Protein AF-A0A662QCS4-F1 (afdb_monomer)

pLDDT: mean 93.74, std 5.48, range [57.22, 98.25]

Nearest PDB structures (foldseek):
  2zrw-assembly1_A  TM=9.692E-01  e=3.032E-02  Saccharolobus shibatae
  8glv-assembly1_PD  TM=2.321E-01  e=9.764E+00  Chlamydomonas reinhardtii

Sequence (80 aa):
MNLRKRDHLKLSLELDVSFEEKTTWLEYVELIHRALPELNLDEVSTETSFLGNKFGMPFLIEAMTGGIPEAAKINGNLAE

Mean predicted aligned error: 4.56 Å

Radius of gyration: 18.97 Å; Cα contacts (8 Å, |Δi|>4): 33; chains: 1; bounding box: 39×38×43 Å

Secondary structure (DSSP, 8-stat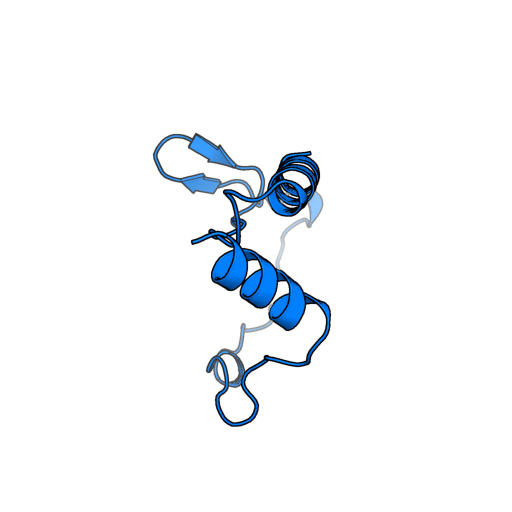e):
-HHHHHHHHHHHHHS--S-SS---SGGG------S-----GGG----EEETTEEESSS--------SSHHHHHHHHHHH-

Structure (mmCIF, N/CA/C/O backbone):
data_AF-A0A662QCS4-F1
#
_entry.id   AF-A0A662QCS4-F1
#
loop_
_atom_site.group_PDB
_atom_site.id
_atom_site.type_symbol
_atom_site.label_atom_id
_atom_site.label_alt_id
_atom_site.label_comp_id
_atom_site.label_asym_id
_atom_site.label_entity_id
_atom_site.label_seq_id
_atom_site.pdbx_PDB_ins_code
_atom_site.Cartn_x
_atom_site.Cartn_y
_atom_site.Cartn_z
_atom_site.occupancy
_atom_site.B_iso_or_equiv
_atom_site.auth_seq_id
_atom_site.auth_comp_id
_atom_site.a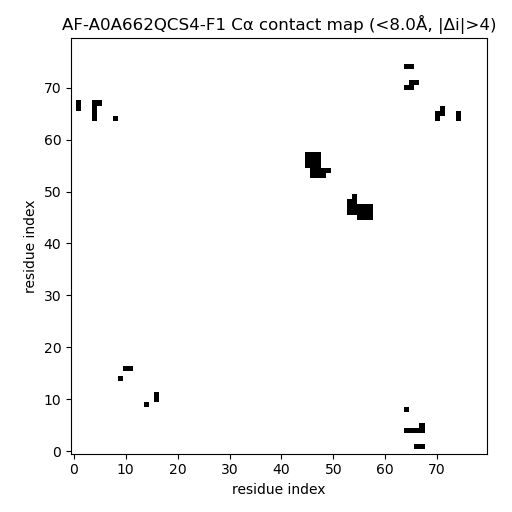uth_asym_id
_atom_site.auth_atom_id
_atom_site.pdbx_PDB_model_num
ATOM 1 N N . MET A 1 1 ? 20.209 1.028 -20.167 1.00 57.22 1 MET A N 1
ATOM 2 C CA . MET A 1 1 ? 19.387 1.435 -19.000 1.00 57.22 1 MET A CA 1
ATOM 3 C C . MET A 1 1 ? 17.887 1.193 -19.213 1.00 57.22 1 MET A C 1
ATOM 5 O O . MET A 1 1 ? 17.252 0.680 -18.303 1.00 57.22 1 MET A O 1
ATOM 9 N N . ASN A 1 2 ? 17.334 1.489 -20.400 1.00 73.50 2 ASN A N 1
ATOM 10 C CA . ASN A 1 2 ? 15.889 1.377 -20.679 1.00 73.50 2 ASN A CA 1
ATOM 11 C C . ASN A 1 2 ? 15.340 -0.060 -20.731 1.00 73.50 2 ASN A C 1
ATOM 13 O O . ASN A 1 2 ? 14.213 -0.274 -20.301 1.00 73.50 2 ASN A O 1
ATOM 17 N N . LEU A 1 3 ? 16.130 -1.041 -21.197 1.00 86.88 3 LEU A N 1
ATOM 18 C CA . LEU A 1 3 ? 15.678 -2.437 -21.309 1.00 86.88 3 LEU A CA 1
A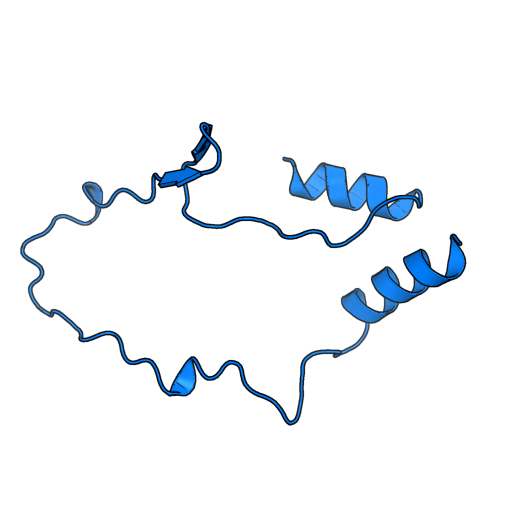TOM 19 C C . LEU A 1 3 ? 15.304 -3.031 -19.941 1.00 86.88 3 LEU A C 1
ATOM 21 O O . LEU A 1 3 ? 14.165 -3.423 -19.748 1.00 86.88 3 LEU A O 1
ATOM 25 N N . ARG A 1 4 ? 16.198 -2.933 -18.944 1.00 91.56 4 ARG A N 1
ATOM 26 C CA . ARG A 1 4 ? 15.939 -3.398 -17.566 1.00 91.56 4 ARG A CA 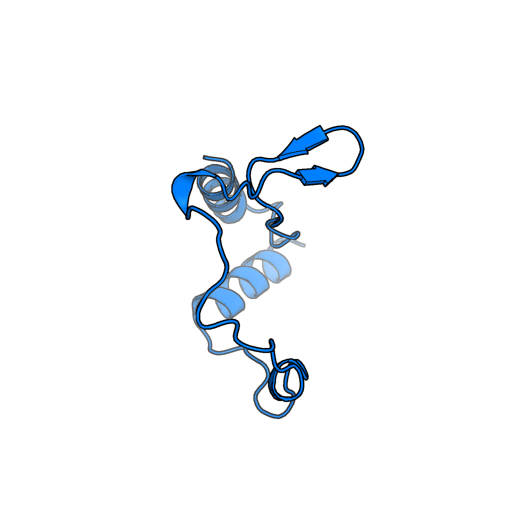1
ATOM 27 C C . ARG A 1 4 ? 14.643 -2.835 -16.973 1.00 91.56 4 ARG A C 1
ATOM 29 O O . ARG A 1 4 ? 13.921 -3.549 -16.291 1.00 91.56 4 ARG A O 1
ATOM 36 N N . LYS A 1 5 ? 14.372 -1.540 -17.175 1.00 89.62 5 LYS A N 1
ATOM 37 C CA . LYS A 1 5 ? 13.172 -0.890 -16.625 1.00 89.62 5 LYS A CA 1
ATOM 38 C C . LYS A 1 5 ? 11.897 -1.360 -17.322 1.00 89.62 5 LYS A C 1
ATOM 40 O O . LYS A 1 5 ? 10.886 -1.542 -16.652 1.00 89.62 5 LYS A O 1
ATOM 45 N N . ARG A 1 6 ? 11.960 -1.572 -18.639 1.00 91.81 6 ARG A N 1
ATOM 46 C CA . ARG A 1 6 ? 10.848 -2.132 -19.410 1.00 91.81 6 ARG A CA 1
ATOM 47 C C . ARG A 1 6 ? 10.571 -3.576 -19.004 1.00 91.81 6 ARG A C 1
ATOM 49 O O . ARG A 1 6 ? 9.417 -3.914 -18.784 1.00 91.81 6 ARG A O 1
ATOM 56 N N . ASP A 1 7 ? 11.617 -4.379 -18.836 1.00 93.06 7 ASP A N 1
ATOM 57 C CA . ASP A 1 7 ? 11.483 -5.775 -18.420 1.00 93.06 7 ASP A CA 1
ATOM 58 C C . ASP A 1 7 ? 10.923 -5.875 -17.002 1.00 93.06 7 ASP A C 1
ATOM 60 O O . ASP A 1 7 ? 9.988 -6.631 -16.787 1.00 93.06 7 ASP A O 1
ATOM 64 N N . HIS A 1 8 ? 11.411 -5.063 -16.055 1.00 92.50 8 HIS A N 1
ATOM 65 C CA . HIS A 1 8 ? 10.850 -5.015 -14.700 1.00 92.50 8 HIS A CA 1
ATOM 66 C C . HIS A 1 8 ? 9.346 -4.729 -14.729 1.00 92.50 8 HIS A C 1
ATOM 68 O O . HIS A 1 8 ? 8.569 -5.471 -14.144 1.00 92.50 8 HIS A O 1
ATOM 74 N N . LEU A 1 9 ?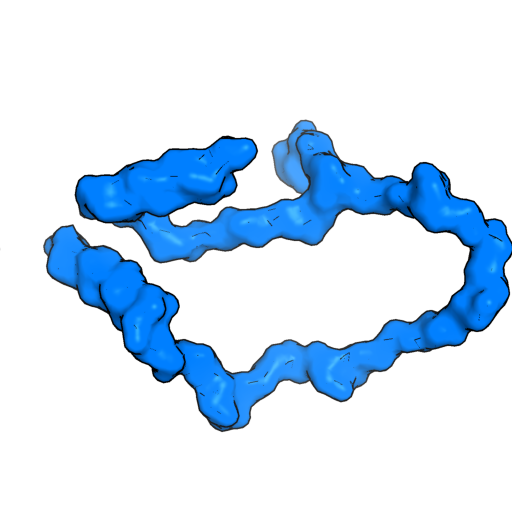 8.935 -3.699 -15.475 1.00 92.00 9 LEU A N 1
ATOM 75 C CA . LEU A 1 9 ? 7.525 -3.353 -15.603 1.00 92.00 9 LEU A CA 1
ATOM 76 C C . LEU A 1 9 ? 6.709 -4.491 -16.233 1.00 92.00 9 LEU A C 1
ATOM 78 O O . LEU A 1 9 ? 5.625 -4.800 -15.754 1.00 92.00 9 LEU A O 1
ATOM 82 N N . LYS A 1 10 ? 7.230 -5.120 -17.289 1.00 93.00 10 LYS A N 1
ATOM 83 C CA . LYS A 1 10 ? 6.555 -6.217 -17.984 1.00 93.00 10 LYS A CA 1
ATOM 84 C C . LYS A 1 10 ? 6.391 -7.444 -17.086 1.00 93.00 10 LYS A C 1
ATOM 86 O O . LYS A 1 10 ? 5.293 -7.971 -16.979 1.00 93.00 10 LYS A O 1
ATOM 91 N N . LEU A 1 11 ? 7.465 -7.875 -16.424 1.00 94.44 11 LEU A N 1
ATOM 92 C CA . LEU A 1 11 ? 7.455 -9.040 -15.538 1.00 94.44 11 LEU A CA 1
ATOM 93 C C . LEU A 1 11 ? 6.478 -8.838 -14.376 1.00 94.44 11 LEU A C 1
ATOM 95 O O . LEU A 1 11 ? 5.686 -9.729 -14.107 1.00 94.44 11 LEU A O 1
ATOM 99 N N . SER A 1 12 ? 6.480 -7.657 -13.748 1.00 92.88 12 SER A N 1
ATOM 100 C CA . SER A 1 12 ? 5.553 -7.340 -12.655 1.00 92.88 12 SER A CA 1
ATOM 101 C C . SER A 1 12 ? 4.084 -7.250 -13.081 1.00 92.88 12 SER A C 1
ATOM 103 O O . SER A 1 12 ? 3.215 -7.357 -12.224 1.00 92.88 12 SER A O 1
ATOM 105 N N . LEU A 1 13 ? 3.791 -7.012 -14.365 1.00 91.44 13 LEU A N 1
ATOM 106 C CA . LEU A 1 13 ? 2.419 -6.912 -14.878 1.00 91.44 13 LEU A CA 1
ATOM 107 C C . LEU A 1 13 ? 1.889 -8.227 -15.459 1.00 91.44 13 LEU A C 1
ATOM 109 O O . LEU A 1 13 ? 0.684 -8.459 -15.427 1.00 91.44 13 LEU A O 1
ATOM 113 N N . GLU A 1 14 ? 2.759 -9.042 -16.053 1.00 94.75 14 GLU A N 1
ATOM 114 C CA . GLU A 1 14 ? 2.349 -10.196 -16.862 1.00 94.75 14 GLU A CA 1
ATOM 115 C C . GLU A 1 14 ? 2.606 -11.546 -16.189 1.00 94.75 14 GLU A C 1
ATOM 117 O O . GLU A 1 14 ? 2.015 -12.542 -16.605 1.00 94.75 14 GLU A O 1
ATOM 122 N N . LEU A 1 15 ? 3.484 -11.606 -15.186 1.00 93.81 15 LEU A N 1
ATOM 123 C CA . LEU A 1 15 ? 3.841 -12.848 -14.504 1.00 93.81 15 LEU A CA 1
ATOM 124 C C . LEU A 1 15 ? 3.436 -12.804 -13.034 1.00 93.81 15 LEU A C 1
ATOM 126 O O . LEU A 1 15 ? 3.424 -11.743 -12.410 1.00 93.81 15 LEU A O 1
ATOM 130 N N . ASP A 1 16 ? 3.180 -13.981 -12.467 1.00 91.31 16 ASP A N 1
ATOM 131 C CA . ASP A 1 16 ? 3.111 -14.116 -11.018 1.00 91.31 16 ASP A CA 1
ATOM 132 C C . ASP A 1 16 ? 4.534 -14.106 -10.453 1.00 91.31 16 ASP A C 1
ATOM 134 O O . ASP A 1 16 ? 5.307 -15.047 -10.626 1.00 91.31 16 ASP A O 1
ATOM 138 N N . VAL A 1 17 ? 4.904 -12.972 -9.864 1.00 91.69 17 VAL A N 1
ATOM 139 C CA . VAL A 1 17 ? 6.223 -12.732 -9.258 1.00 91.69 17 VAL A CA 1
ATOM 140 C C . VAL A 1 17 ? 6.125 -12.546 -7.746 1.00 91.69 17 VAL A C 1
ATOM 142 O O . VAL A 1 17 ? 7.077 -12.086 -7.109 1.00 91.69 17 VAL A O 1
ATOM 145 N N . SER A 1 18 ? 4.963 -12.862 -7.174 1.00 90.38 18 SER A N 1
ATOM 146 C CA . SER A 1 18 ? 4.750 -12.842 -5.730 1.00 90.38 18 SER A CA 1
ATOM 147 C C . SER A 1 18 ? 5.639 -13.892 -5.059 1.00 90.38 18 SER A C 1
ATOM 149 O O . SER A 1 18 ? 6.017 -14.891 -5.667 1.00 90.38 18 SER A O 1
ATOM 151 N N . PHE A 1 19 ? 6.009 -13.679 -3.795 1.00 92.44 19 PHE A N 1
ATOM 152 C CA . PHE A 1 19 ? 6.798 -14.677 -3.075 1.00 92.44 19 PHE A CA 1
ATOM 153 C C . PHE A 1 19 ? 5.982 -15.962 -2.869 1.00 92.44 19 PHE A C 1
ATOM 155 O O . PHE A 1 19 ? 4.929 -15.921 -2.242 1.00 92.44 19 PHE A O 1
ATOM 162 N N . GLU A 1 20 ? 6.495 -17.096 -3.355 1.00 88.62 20 GLU A N 1
ATOM 163 C CA . GLU A 1 20 ? 5.839 -18.405 -3.201 1.00 88.62 20 GLU A CA 1
ATOM 164 C C . GLU A 1 20 ? 6.127 -19.048 -1.832 1.00 88.62 20 GLU A C 1
ATOM 166 O O . GLU A 1 20 ? 5.226 -19.553 -1.171 1.00 88.62 20 GLU A O 1
ATOM 171 N N . GLU A 1 21 ? 7.387 -19.017 -1.381 1.00 92.81 21 GLU A N 1
ATOM 172 C CA . GLU A 1 21 ? 7.815 -19.699 -0.145 1.00 92.81 21 GLU A CA 1
ATOM 173 C C . GLU A 1 21 ? 7.842 -18.788 1.093 1.00 92.81 21 GLU A C 1
ATOM 175 O O . GLU A 1 21 ? 7.907 -19.271 2.224 1.00 92.81 21 GLU A O 1
ATOM 180 N N . LYS A 1 22 ? 7.847 -17.464 0.900 1.00 94.56 22 LYS A N 1
ATOM 181 C CA . LYS A 1 22 ? 7.974 -16.478 1.985 1.00 94.56 22 LYS A CA 1
ATOM 182 C C . LYS A 1 22 ? 6.668 -15.722 2.182 1.00 94.56 22 LYS A C 1
ATOM 184 O O . LYS A 1 22 ? 6.106 -15.202 1.226 1.00 94.56 22 LYS A O 1
ATOM 189 N N . THR A 1 23 ? 6.248 -15.589 3.434 1.00 96.06 23 THR A N 1
ATOM 190 C CA . THR A 1 23 ? 5.058 -14.832 3.842 1.00 96.06 23 THR A CA 1
ATOM 191 C C . THR A 1 23 ? 5.433 -13.484 4.466 1.00 96.06 23 THR A C 1
ATOM 193 O O . THR A 1 23 ? 6.610 -13.168 4.666 1.00 96.06 23 THR A O 1
ATOM 196 N N . THR A 1 24 ? 4.425 -12.663 4.768 1.00 96.38 24 THR A N 1
ATOM 197 C CA . THR A 1 24 ? 4.589 -11.319 5.352 1.00 96.38 24 THR A CA 1
ATOM 198 C C . THR A 1 24 ? 4.671 -11.322 6.875 1.00 96.38 24 THR A C 1
ATOM 200 O O . THR A 1 24 ? 4.905 -10.265 7.459 1.00 96.38 24 THR A O 1
ATOM 203 N N . TRP A 1 25 ? 4.450 -12.479 7.509 1.00 97.06 25 TRP A N 1
ATOM 204 C CA . TRP A 1 25 ? 4.257 -12.657 8.952 1.00 97.06 25 TRP A CA 1
ATOM 205 C C . TRP A 1 25 ? 2.998 -11.985 9.516 1.00 97.06 25 TRP A C 1
ATOM 207 O O . TRP A 1 25 ? 2.731 -12.090 10.714 1.00 97.06 25 TRP A O 1
ATOM 217 N N . LEU A 1 26 ? 2.187 -11.330 8.679 1.00 97.31 26 LEU A N 1
ATOM 218 C CA . LEU A 1 26 ? 0.917 -10.741 9.106 1.00 97.31 26 LEU A CA 1
ATOM 219 C C . LEU A 1 26 ? -0.110 -11.813 9.491 1.00 97.31 26 LEU A C 1
ATOM 221 O O . LEU A 1 26 ? -1.036 -11.511 10.234 1.00 97.31 26 LEU A O 1
ATOM 225 N N . GLU A 1 27 ? 0.084 -13.066 9.072 1.00 96.56 27 GLU A N 1
ATOM 226 C CA . GLU A 1 27 ? -0.708 -14.215 9.522 1.00 96.56 27 GLU A CA 1
ATOM 227 C C . GLU A 1 27 ? -0.593 -14.488 11.032 1.00 96.56 27 GLU A C 1
ATOM 229 O O . GLU A 1 27 ? -1.446 -15.169 11.594 1.00 96.56 27 GLU A O 1
ATOM 234 N N . TYR A 1 28 ? 0.435 -13.946 11.693 1.00 97.69 28 TYR A N 1
ATOM 235 C CA . TYR A 1 28 ? 0.628 -14.042 13.143 1.00 97.69 28 TYR A CA 1
ATOM 236 C C . TYR A 1 28 ? 0.134 -12.802 13.901 1.00 97.69 28 TYR A C 1
ATOM 238 O O . TYR A 1 28 ? 0.290 -12.721 15.121 1.00 97.69 28 TYR A O 1
ATOM 246 N N . VAL A 1 29 ? -0.432 -11.817 13.198 1.00 97.88 29 VAL A N 1
ATOM 247 C CA . VAL A 1 29 ? -0.959 -10.587 13.795 1.00 97.88 29 VAL A CA 1
ATOM 248 C C . VAL A 1 29 ? -2.481 -10.670 13.850 1.00 97.88 29 VAL A C 1
ATOM 250 O O . VAL A 1 29 ? -3.163 -10.529 12.838 1.00 97.88 29 VAL A O 1
ATOM 253 N N . GLU A 1 30 ? -3.023 -10.845 15.053 1.00 98.00 30 GLU A N 1
ATOM 254 C CA . GLU A 1 30 ? -4.468 -10.844 15.288 1.00 98.00 30 GLU A CA 1
ATOM 255 C C . GLU A 1 30 ? -4.927 -9.513 15.893 1.00 98.00 30 GLU A C 1
ATOM 257 O O . GLU A 1 30 ? -4.468 -9.091 16.958 1.00 98.00 30 GLU A O 1
ATOM 262 N N . LEU A 1 31 ? -5.870 -8.849 15.223 1.00 97.75 31 LEU A N 1
ATOM 263 C CA . LEU A 1 31 ? -6.549 -7.679 15.773 1.00 97.75 31 LEU A CA 1
ATOM 264 C C . LEU A 1 31 ? -7.698 -8.144 16.672 1.00 97.75 31 LEU A C 1
ATOM 266 O O . LEU A 1 31 ? -8.629 -8.807 16.212 1.00 97.75 31 LEU A O 1
ATOM 270 N N . ILE A 1 32 ? -7.655 -7.780 17.956 1.00 97.44 32 ILE A N 1
ATOM 271 C CA . ILE A 1 32 ? -8.693 -8.165 18.918 1.00 97.44 32 ILE A CA 1
ATOM 272 C C . ILE A 1 32 ? -10.008 -7.471 18.550 1.00 97.44 32 ILE A C 1
ATOM 274 O O . ILE A 1 32 ? -10.132 -6.247 18.614 1.00 97.44 32 ILE A O 1
ATOM 278 N N . HIS A 1 33 ? -11.010 -8.268 18.189 1.00 96.56 33 HIS A N 1
ATOM 279 C CA . HIS A 1 33 ? -12.326 -7.768 17.820 1.00 96.56 33 HIS A CA 1
ATOM 280 C C . HIS A 1 33 ? -13.069 -7.162 19.024 1.00 96.56 33 HIS A C 1
ATOM 282 O O . HIS A 1 33 ? -13.204 -7.793 20.073 1.00 96.56 33 HIS A O 1
ATOM 288 N N . ARG A 1 34 ? -13.633 -5.960 18.844 1.00 95.88 34 ARG A N 1
ATOM 289 C CA . ARG A 1 34 ? -14.552 -5.321 19.796 1.00 95.88 34 ARG A CA 1
ATOM 290 C C . ARG A 1 34 ? -15.967 -5.306 19.218 1.00 95.88 34 ARG A C 1
ATOM 292 O O . ARG A 1 34 ? -16.279 -4.473 18.375 1.00 95.88 34 ARG A O 1
ATOM 299 N N . ALA A 1 35 ? -16.822 -6.203 19.710 1.00 95.44 35 ALA A N 1
ATOM 300 C CA . ALA A 1 35 ? -18.196 -6.369 19.218 1.00 95.44 35 ALA A CA 1
ATOM 301 C C . ALA A 1 35 ? -19.112 -5.165 19.499 1.00 95.44 35 ALA A C 1
ATOM 303 O O . ALA A 1 35 ? -20.085 -4.949 18.782 1.00 95.44 35 ALA A O 1
ATOM 304 N N . LEU A 1 36 ? -18.794 -4.374 20.529 1.00 95.75 36 LEU A N 1
ATOM 305 C CA . LEU A 1 36 ? -19.5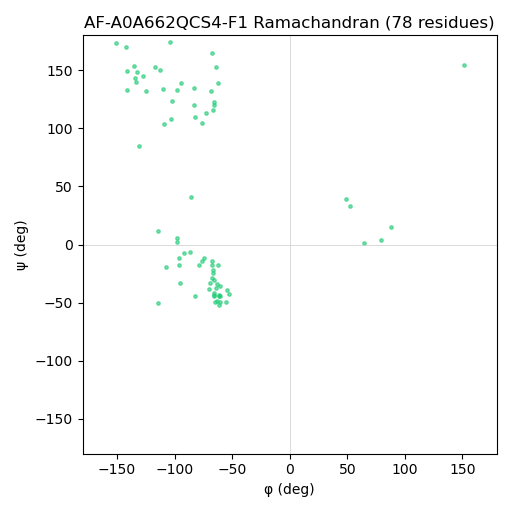18 -3.154 20.879 1.00 95.75 36 LEU A CA 1
ATOM 306 C C . LEU A 1 36 ? -18.513 -2.002 21.080 1.00 95.75 36 LEU A C 1
ATOM 308 O O . LEU A 1 36 ? -18.027 -1.786 22.195 1.00 95.75 36 LEU A O 1
ATOM 312 N N . PRO A 1 37 ? -18.106 -1.313 19.996 1.00 93.75 37 PRO A N 1
ATOM 313 C CA . PRO A 1 37 ? -17.037 -0.317 20.040 1.00 93.75 37 PRO A CA 1
ATOM 314 C C . PRO A 1 37 ? -17.430 1.013 20.691 1.00 93.75 37 PRO A C 1
ATOM 316 O O . PRO A 1 37 ? -16.531 1.793 20.985 1.00 93.75 37 PRO A O 1
ATOM 319 N N . GLU A 1 38 ? -18.726 1.254 20.943 1.00 95.44 38 GLU A N 1
ATOM 320 C CA . GLU A 1 38 ? -19.252 2.536 21.459 1.00 95.44 38 GLU A CA 1
ATOM 321 C C . GLU A 1 38 ? -18.789 3.743 20.614 1.00 95.44 38 GLU A C 1
ATOM 323 O O . GLU A 1 38 ? -18.569 4.833 21.129 1.00 95.44 38 GLU A O 1
ATOM 328 N N . LEU A 1 39 ? -18.631 3.527 19.304 1.00 95.06 39 LEU A N 1
ATOM 329 C CA . LEU A 1 39 ? -18.111 4.484 18.328 1.00 95.06 39 LEU A CA 1
ATOM 330 C C . LEU A 1 39 ? -19.015 4.492 17.091 1.00 95.06 39 LEU A C 1
ATOM 332 O O . LEU A 1 39 ? -19.448 3.425 16.645 1.00 95.06 39 LEU A O 1
ATOM 336 N N . ASN A 1 40 ? -19.270 5.673 16.524 1.00 96.25 40 ASN A N 1
ATOM 337 C CA . ASN A 1 40 ? -19.923 5.799 15.224 1.00 96.25 40 ASN A CA 1
ATOM 338 C C . ASN A 1 40 ? -18.889 5.640 14.097 1.00 96.25 40 ASN A C 1
ATOM 340 O O . ASN A 1 40 ? -17.820 6.244 14.137 1.00 96.25 40 ASN A O 1
ATOM 344 N N . LEU A 1 41 ? -19.211 4.851 13.072 1.00 95.00 41 LEU A N 1
ATOM 345 C CA . LEU A 1 41 ? -18.333 4.657 11.918 1.00 95.00 41 LEU A CA 1
ATOM 346 C C . LEU A 1 41 ? -18.060 5.972 11.175 1.00 95.00 41 LEU A C 1
ATOM 348 O O . LEU A 1 41 ? -16.934 6.190 10.739 1.00 95.00 41 LEU A O 1
ATOM 352 N N . ASP A 1 42 ? -19.051 6.864 11.099 1.00 96.75 42 ASP A N 1
ATOM 353 C CA . ASP A 1 42 ? -18.917 8.162 10.422 1.00 96.75 42 ASP A CA 1
ATOM 354 C C . ASP A 1 42 ? -17.940 9.116 11.138 1.00 96.75 42 ASP A C 1
ATOM 356 O O . ASP A 1 42 ? -17.514 10.117 10.567 1.00 96.75 42 ASP A O 1
ATOM 360 N N . GLU A 1 43 ? -17.575 8.814 12.388 1.00 96.19 43 GLU A N 1
ATOM 361 C CA . GLU A 1 43 ? -16.598 9.577 13.175 1.00 96.19 43 GLU A CA 1
ATOM 362 C C . GLU A 1 43 ? -15.166 9.035 13.031 1.00 96.19 43 GLU A C 1
ATOM 364 O O . GLU A 1 43 ? -14.214 9.653 13.513 1.00 96.19 43 GLU A O 1
ATOM 369 N N . VAL A 1 44 ? -14.982 7.885 12.371 1.00 96.25 44 VAL A N 1
ATOM 370 C CA . VAL A 1 44 ? -13.657 7.299 12.148 1.00 96.25 44 VAL A CA 1
ATOM 371 C C . VAL A 1 44 ? -12.911 8.122 11.102 1.00 96.25 44 VAL A C 1
ATOM 373 O O . VAL A 1 44 ? -13.257 8.124 9.924 1.00 96.25 44 VAL A O 1
ATOM 376 N N . SER A 1 45 ? -11.836 8.782 11.529 1.00 96.94 45 SER A N 1
ATOM 377 C CA . SER A 1 45 ? -10.922 9.481 10.628 1.00 96.94 45 SER A CA 1
ATOM 378 C C . SER A 1 45 ? -9.701 8.625 10.304 1.00 96.94 45 SER A C 1
ATOM 380 O O . SER A 1 45 ? -9.050 8.071 11.191 1.00 96.94 45 SER A O 1
ATOM 382 N N . THR A 1 46 ? -9.372 8.558 9.019 1.00 97.69 46 THR A N 1
ATOM 383 C CA . THR A 1 46 ? -8.143 7.960 8.480 1.00 97.69 46 THR A CA 1
ATOM 384 C C . THR A 1 46 ? -7.072 9.008 8.182 1.00 97.69 46 THR A C 1
ATOM 386 O O . THR A 1 46 ? -6.023 8.684 7.620 1.00 97.69 46 THR A O 1
ATOM 389 N N . GLU A 1 47 ? -7.320 10.271 8.534 1.00 98.00 47 GLU A N 1
ATOM 390 C CA . GLU A 1 47 ? -6.353 11.335 8.314 1.00 98.00 47 GLU A CA 1
ATOM 391 C C . GLU A 1 47 ? -5.067 11.081 9.102 1.00 98.00 47 GLU A C 1
ATOM 393 O O . GLU A 1 47 ? -5.076 10.680 10.267 1.00 98.00 47 GLU A O 1
ATOM 398 N N . THR A 1 48 ? -3.932 11.360 8.473 1.00 98.25 48 THR A N 1
ATOM 399 C CA . THR A 1 48 ? -2.625 11.266 9.119 1.00 98.25 48 THR A CA 1
ATOM 400 C C . THR A 1 48 ? -1.706 12.388 8.659 1.00 98.25 48 THR A C 1
ATOM 402 O O . THR A 1 48 ? -2.015 13.150 7.740 1.00 98.25 48 THR A O 1
ATOM 405 N N . SER A 1 49 ? -0.563 12.529 9.324 1.00 97.88 49 SER A N 1
ATOM 406 C CA . SER A 1 49 ? 0.482 13.472 8.939 1.00 97.88 49 SER A CA 1
ATOM 407 C C . SER A 1 49 ? 1.802 12.744 8.749 1.00 97.88 49 SER A C 1
ATOM 409 O O . SER A 1 49 ? 2.230 11.980 9.611 1.00 97.88 49 SER A O 1
ATOM 411 N N . PHE A 1 50 ? 2.474 13.011 7.634 1.00 97.38 50 PHE A N 1
ATOM 412 C CA . PHE A 1 50 ? 3.772 12.427 7.318 1.00 97.38 50 PHE A CA 1
ATOM 413 C C . PHE A 1 50 ? 4.658 13.473 6.639 1.00 97.38 50 PHE A C 1
ATOM 415 O O . PHE A 1 50 ? 4.209 14.208 5.761 1.00 97.38 50 PHE A O 1
ATOM 422 N N . LEU A 1 51 ? 5.913 13.591 7.089 1.00 96.94 51 LEU A N 1
ATOM 423 C CA . LEU A 1 51 ? 6.894 14.558 6.569 1.00 96.94 51 LEU A CA 1
ATOM 424 C C . LEU A 1 51 ? 6.358 16.004 6.460 1.00 96.94 51 LEU A C 1
ATOM 426 O O . LEU A 1 51 ? 6.634 16.709 5.494 1.00 96.94 51 LEU A O 1
ATOM 430 N N . GLY A 1 52 ? 5.561 16.440 7.442 1.00 97.38 52 GLY A N 1
ATOM 431 C CA . GLY A 1 52 ? 4.991 17.793 7.491 1.00 97.38 52 GLY A CA 1
ATOM 432 C C . GLY A 1 52 ? 3.767 18.031 6.598 1.00 97.38 52 GLY A C 1
ATOM 433 O O . GLY A 1 52 ? 3.270 19.153 6.561 1.00 97.38 52 GLY A O 1
ATOM 434 N N . ASN A 1 53 ? 3.256 17.004 5.915 1.00 97.19 53 ASN A N 1
ATOM 435 C CA . ASN A 1 53 ? 2.070 17.085 5.060 1.00 97.19 53 ASN A CA 1
ATOM 436 C C . ASN A 1 53 ? 0.910 16.280 5.657 1.00 97.19 53 ASN A C 1
ATOM 438 O O . ASN A 1 53 ? 1.141 15.280 6.339 1.00 97.19 53 ASN A O 1
ATOM 442 N N . LYS A 1 54 ? -0.328 16.712 5.391 1.00 97.88 54 LYS A N 1
ATOM 443 C CA . LYS A 1 54 ? -1.551 15.999 5.788 1.00 97.88 54 LYS A CA 1
ATOM 444 C C . LYS A 1 54 ? -2.044 15.102 4.654 1.00 97.88 54 LYS A C 1
ATOM 446 O O . LYS A 1 54 ? -2.059 15.531 3.504 1.00 97.88 54 LYS A O 1
ATOM 451 N N . PHE A 1 55 ? -2.489 13.898 5.000 1.00 97.75 55 PHE A N 1
ATOM 452 C CA . PHE A 1 55 ? -3.023 12.896 4.077 1.00 97.75 55 PHE A CA 1
ATOM 453 C C . PHE A 1 55 ? -4.386 12.416 4.566 1.00 97.75 55 PHE A C 1
ATOM 455 O O . PHE A 1 55 ? -4.587 12.286 5.769 1.00 97.75 55 PHE A O 1
ATOM 462 N N . GLY A 1 56 ? -5.302 12.119 3.640 1.00 97.50 56 GLY A N 1
ATOM 463 C CA . GLY A 1 56 ? -6.631 11.589 3.975 1.00 97.50 56 GLY A CA 1
ATOM 464 C C . GLY A 1 56 ? -6.638 10.108 4.371 1.00 97.50 56 GLY A C 1
ATOM 465 O O . GLY A 1 56 ? -7.629 9.624 4.909 1.00 97.50 56 GLY A O 1
ATOM 466 N N . MET A 1 57 ? -5.548 9.385 4.102 1.00 96.94 57 MET A N 1
ATOM 467 C CA . MET A 1 57 ? -5.398 7.955 4.378 1.00 96.94 57 MET A CA 1
ATOM 468 C C . MET A 1 57 ? -3.975 7.649 4.860 1.00 96.94 57 MET A C 1
ATOM 470 O O . MET A 1 57 ? -3.030 8.292 4.393 1.00 96.94 57 MET A O 1
ATOM 474 N N . PRO A 1 58 ? -3.779 6.635 5.723 1.00 97.25 58 PRO A N 1
ATOM 475 C CA . PRO A 1 58 ? -2.468 6.247 6.233 1.00 97.25 58 PRO A CA 1
ATOM 476 C C . PRO A 1 58 ? -1.742 5.267 5.295 1.00 97.25 58 PRO A C 1
ATOM 478 O O . PRO A 1 58 ? -1.117 4.313 5.751 1.00 97.25 58 PRO A O 1
ATOM 481 N N . PHE A 1 59 ? -1.828 5.491 3.982 1.00 96.19 59 PHE A N 1
ATOM 482 C CA . PHE A 1 59 ? -1.226 4.641 2.954 1.00 96.19 59 PHE A CA 1
ATOM 483 C C . PHE A 1 59 ? -0.471 5.485 1.928 1.00 96.19 59 PHE A C 1
ATOM 485 O O . PHE A 1 59 ? -0.860 6.614 1.634 1.00 96.19 59 PHE A O 1
ATOM 492 N N . LEU A 1 60 ? 0.598 4.919 1.365 1.00 94.94 60 LEU A N 1
ATOM 493 C CA . LEU A 1 60 ? 1.410 5.539 0.320 1.00 94.94 60 LEU A CA 1
ATOM 494 C C . LEU A 1 60 ? 1.681 4.527 -0.793 1.00 94.94 60 LEU A C 1
ATOM 496 O O . LEU A 1 60 ? 1.910 3.347 -0.530 1.00 94.94 60 LEU A O 1
ATOM 500 N N . ILE A 1 61 ? 1.694 5.008 -2.035 1.00 94.88 61 ILE A N 1
ATOM 501 C CA . ILE A 1 61 ? 2.196 4.244 -3.177 1.00 94.88 61 ILE A CA 1
ATOM 502 C C . ILE A 1 61 ? 3.721 4.390 -3.186 1.00 94.88 61 ILE A C 1
ATOM 504 O O . ILE A 1 61 ? 4.253 5.468 -3.448 1.00 94.88 61 ILE A O 1
ATOM 508 N N . GLU A 1 62 ? 4.417 3.303 -2.862 1.00 93.50 62 GLU A N 1
ATOM 509 C CA . GLU A 1 62 ? 5.881 3.220 -2.872 1.00 93.50 62 GLU A CA 1
ATOM 510 C C . GLU A 1 62 ? 6.463 3.315 -4.295 1.00 93.50 62 GLU A C 1
ATOM 512 O O . GLU A 1 62 ? 5.768 3.182 -5.308 1.00 93.50 62 GLU A O 1
ATOM 517 N N . ALA A 1 63 ? 7.770 3.561 -4.393 1.00 91.88 63 ALA A N 1
ATOM 518 C CA . ALA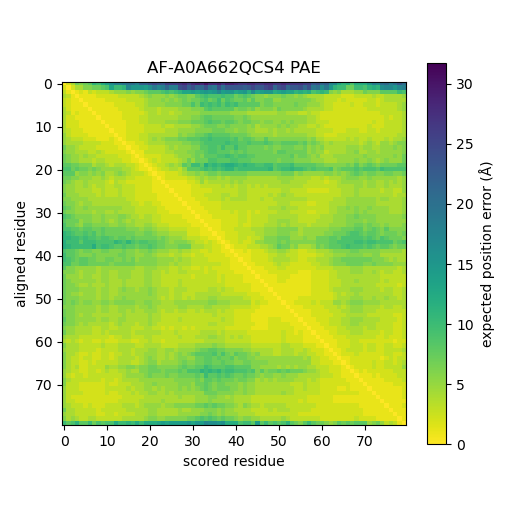 A 1 63 ? 8.432 3.767 -5.678 1.00 91.88 63 ALA A CA 1
ATOM 519 C C . ALA A 1 63 ? 8.427 2.490 -6.546 1.00 91.88 63 ALA A C 1
ATOM 521 O O . ALA A 1 63 ? 9.028 1.482 -6.187 1.00 91.88 63 ALA A O 1
ATOM 522 N N . MET A 1 64 ? 7.821 2.557 -7.739 1.00 92.06 64 MET A N 1
ATOM 523 C CA . MET A 1 64 ? 7.707 1.402 -8.649 1.00 92.06 64 MET A CA 1
ATOM 524 C C . MET A 1 64 ? 8.476 1.560 -9.970 1.00 92.06 64 MET A C 1
ATOM 526 O O . MET A 1 64 ? 9.207 0.658 -10.385 1.00 92.06 64 MET A O 1
ATOM 530 N N . THR A 1 65 ? 8.299 2.681 -10.683 1.00 92.88 65 THR A N 1
ATOM 531 C CA . THR A 1 65 ? 8.779 2.831 -12.070 1.00 92.88 65 THR A CA 1
ATOM 532 C C . THR A 1 65 ? 9.120 4.280 -12.451 1.00 92.88 65 THR A C 1
ATOM 534 O O . THR A 1 65 ? 8.919 5.216 -11.684 1.00 92.88 65 THR A O 1
ATOM 537 N N . GLY A 1 66 ? 9.683 4.476 -13.648 1.00 90.88 66 GLY A N 1
ATOM 538 C CA . GLY A 1 66 ? 10.012 5.790 -14.215 1.00 90.88 66 GLY A CA 1
ATOM 539 C C . GLY A 1 66 ? 11.200 5.744 -15.175 1.00 90.88 66 GLY A C 1
ATOM 540 O O . GLY A 1 66 ? 12.074 4.891 -15.048 1.00 90.88 66 GLY A O 1
ATOM 541 N N . GLY A 1 67 ? 11.292 6.679 -16.122 1.00 90.81 67 GLY A N 1
ATOM 542 C CA . GLY A 1 67 ? 12.417 6.769 -17.070 1.00 90.81 67 GLY A CA 1
ATOM 543 C C . GLY A 1 67 ? 12.272 5.945 -18.357 1.00 90.81 67 GLY A C 1
ATOM 544 O O . GLY A 1 67 ? 13.264 5.750 -19.054 1.00 90.81 67 GLY A O 1
ATOM 545 N N . ILE A 1 68 ? 11.059 5.478 -18.669 1.00 93.12 68 ILE A N 1
ATOM 546 C CA . ILE A 1 68 ? 10.638 4.986 -19.994 1.00 93.12 68 ILE A CA 1
ATOM 547 C C . ILE A 1 68 ? 9.251 5.581 -20.325 1.00 93.12 68 ILE A C 1
ATOM 549 O O . ILE A 1 68 ? 8.521 5.906 -19.384 1.00 93.12 68 ILE A O 1
ATOM 553 N N . PRO A 1 69 ? 8.869 5.749 -21.606 1.00 91.31 69 PRO A N 1
ATOM 554 C CA . PRO A 1 69 ? 7.594 6.375 -21.981 1.00 91.31 69 PRO A CA 1
ATOM 555 C C . PRO A 1 69 ? 6.355 5.725 -21.349 1.00 91.31 69 PRO A C 1
ATOM 557 O O . PRO A 1 69 ? 5.447 6.415 -20.893 1.00 91.31 69 PRO A O 1
ATOM 560 N N . GLU A 1 70 ? 6.341 4.398 -21.259 1.00 90.88 70 GLU A N 1
ATOM 561 C CA . GLU A 1 70 ? 5.245 3.606 -20.700 1.00 90.88 70 GLU A CA 1
ATOM 562 C C . GLU A 1 70 ? 5.043 3.900 -19.202 1.00 90.88 70 GLU A C 1
ATOM 564 O O . GLU A 1 70 ? 3.916 4.017 -18.725 1.00 90.88 70 GLU A O 1
ATOM 569 N N . ALA A 1 71 ? 6.141 4.114 -18.472 1.00 92.38 71 ALA A N 1
ATOM 570 C CA . ALA A 1 71 ? 6.119 4.455 -17.053 1.00 92.38 71 ALA A CA 1
ATOM 571 C C . ALA A 1 71 ? 5.534 5.850 -16.787 1.00 92.38 71 ALA A C 1
ATOM 573 O O . ALA A 1 71 ? 4.951 6.070 -15.732 1.00 92.38 71 ALA A O 1
ATOM 574 N N . ALA A 1 72 ? 5.658 6.785 -17.736 1.00 93.38 72 ALA A N 1
ATOM 575 C CA . ALA A 1 72 ? 5.067 8.117 -17.602 1.00 93.38 72 ALA A CA 1
ATOM 576 C C . ALA A 1 72 ? 3.533 8.043 -17.583 1.00 93.38 72 ALA A C 1
ATOM 578 O O . ALA A 1 72 ? 2.902 8.689 -16.752 1.00 93.38 72 ALA A O 1
ATOM 579 N N . LYS A 1 73 ? 2.945 7.204 -18.447 1.00 94.06 73 LYS A N 1
ATOM 580 C CA . LYS A 1 73 ? 1.497 6.960 -18.455 1.00 94.06 73 LYS A CA 1
ATOM 581 C C . LYS A 1 73 ? 1.026 6.351 -17.131 1.00 94.06 73 LYS A C 1
ATOM 583 O O . LYS A 1 73 ? 0.031 6.795 -16.579 1.00 94.06 73 LYS A O 1
ATOM 588 N N . ILE A 1 74 ? 1.762 5.369 -16.610 1.00 93.81 74 ILE A N 1
ATOM 589 C CA . I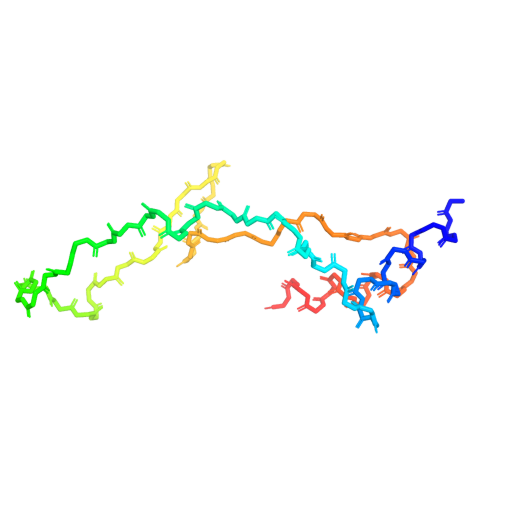LE A 1 74 ? 1.436 4.719 -15.332 1.00 93.81 74 ILE A CA 1
ATOM 590 C C . ILE A 1 74 ? 1.516 5.715 -14.174 1.00 93.81 74 ILE A C 1
ATOM 592 O O . ILE A 1 74 ? 0.574 5.815 -13.399 1.00 93.81 74 ILE A O 1
ATOM 596 N N . ASN A 1 75 ? 2.600 6.487 -14.085 1.00 95.06 75 ASN A N 1
ATOM 597 C CA . ASN A 1 75 ? 2.759 7.479 -13.023 1.00 95.06 75 ASN A CA 1
ATOM 598 C C . ASN A 1 75 ? 1.693 8.580 -13.097 1.00 95.06 75 ASN A C 1
ATOM 600 O O . ASN A 1 75 ? 1.269 9.060 -12.055 1.00 95.06 75 ASN A O 1
ATOM 604 N N . GLY A 1 76 ? 1.247 8.956 -14.302 1.00 95.00 76 GLY A N 1
ATOM 605 C CA . GLY A 1 76 ? 0.118 9.871 -14.479 1.00 95.00 76 GLY A CA 1
ATOM 606 C C . GLY A 1 76 ? -1.170 9.311 -13.879 1.00 95.00 76 GLY A C 1
ATOM 607 O O . GLY A 1 76 ? -1.797 9.982 -13.074 1.00 95.00 76 GLY A O 1
ATOM 608 N N . ASN A 1 77 ? -1.505 8.058 -14.197 1.00 95.00 77 ASN A N 1
ATOM 609 C CA . ASN A 1 77 ? -2.704 7.402 -13.669 1.00 95.00 77 ASN A CA 1
ATOM 610 C C . ASN A 1 77 ? -2.661 7.171 -12.147 1.00 95.00 77 ASN A C 1
ATOM 612 O O . ASN A 1 77 ? -3.705 7.121 -11.519 1.00 95.00 77 ASN A O 1
ATOM 616 N N . LEU A 1 78 ? -1.476 6.967 -11.558 1.00 93.88 78 LEU A N 1
ATOM 617 C CA . LEU A 1 78 ? -1.319 6.775 -10.107 1.00 93.88 78 LEU A CA 1
ATOM 618 C C . LEU A 1 78 ? -1.379 8.087 -9.313 1.00 93.88 78 LEU A C 1
ATOM 620 O O . LEU A 1 78 ? -1.496 8.048 -8.091 1.00 93.88 78 LEU A O 1
ATOM 624 N N . ALA A 1 79 ? -1.201 9.223 -9.988 1.00 93.38 79 ALA A N 1
ATOM 625 C CA . ALA A 1 79 ? -1.212 10.547 -9.377 1.00 93.38 79 ALA A CA 1
ATOM 626 C C . ALA A 1 79 ? -2.580 11.24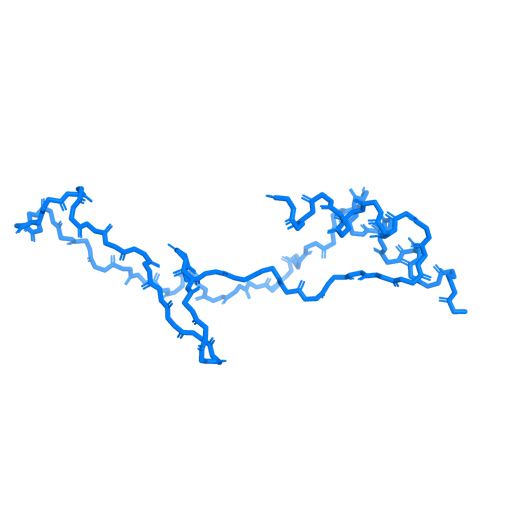6 -9.469 1.00 93.38 79 ALA A C 1
ATOM 628 O O . ALA A 1 79 ? -2.747 12.292 -8.841 1.00 93.38 79 ALA A O 1
ATOM 629 N N . GLU A 1 80 ? -3.503 10.706 -10.272 1.00 84.25 80 GLU A N 1
ATOM 630 C CA . GLU A 1 80 ? -4.912 11.119 -10.354 1.00 84.25 80 GLU A CA 1
ATOM 631 C C . GLU A 1 80 ? -5.717 10.554 -9.176 1.00 84.25 80 GLU A C 1
ATOM 633 O O . GLU A 1 80 ? -6.507 11.333 -8.596 1.00 84.25 80 GLU A O 1
#

Solvent-accessible surface area (backbone atoms only — not comparable to full-atom values): 5622 Å² total; per-residue (Å²): 119,59,63,65,56,52,48,53,55,47,46,70,71,76,45,93,76,72,70,86,91,59,82,88,64,58,91,78,61,80,80,85,83,66,94,77,74,91,68,62,75,92,73,66,76,50,61,40,76,60,99,93,40,80,37,76,47,88,72,80,89,72,96,83,81,66,88,47,78,73,34,51,56,50,54,52,66,76,72,107

Foldseek 3Di:
DVVVQVVQVCCVVPHPPDDDPDDPCCVVPDDDDDPCPVDDPVPDFQWDDDPRDIDRHPDDDDDRHDDDPVVVVVVVVVVD